Protein AF-A0A397SBS6-F1 (afdb_monomer_lite)

Secondary structure (DSSP, 8-state):
----PPTT-GGG-THHHHHHHHHHHHHHTHHHHTT-S-THHHHHHHHHHHHHH-SSSPP---

InterPro domains:
  IPR036397 Ribonuclease H supe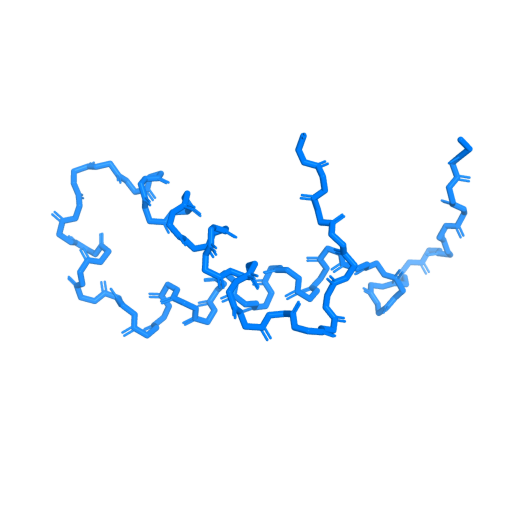rfamily [G3DSA:3.30.420.10] (1-58)

Foldseek 3Di:
DDDDDDPPPVVPPLVNVLVVQLVVQCVVCVVVCVVDPDNVVSSVVSNVVVVVVDPPRDDPPD

pLDDT: mean 78.62, std 17.88, range [35.12, 96.38]

Organism: NCBI:txid658196

Sequence (62 aa):
MLEFLPAYSPDYNPIKQSFYYIKNFLRQNRSWVETLEDPTEALDLGCTSIGKDSSKVIPFVM

Radius of gyration: 13.93 Å; chains: 1; bounding box: 31×22×33 Å

Structure (mmCIF, N/CA/C/O backbone):
data_AF-A0A397SBS6-F1
#
_entry.id   AF-A0A397SBS6-F1
#
loop_
_atom_site.group_PDB
_atom_site.id
_atom_site.type_symbol
_atom_site.label_atom_id
_atom_site.label_alt_id
_atom_site.label_comp_id
_atom_site.label_asym_id
_atom_site.label_entity_id
_atom_site.label_seq_id
_atom_site.pdbx_PDB_ins_code
_atom_site.Cartn_x
_atom_site.Cartn_y
_atom_site.Cartn_z
_atom_site.occupancy
_atom_site.B_iso_or_equiv
_atom_site.auth_seq_id
_atom_site.auth_comp_id
_atom_site.auth_asym_id
_atom_site.auth_atom_id
_atom_site.pdbx_PDB_model_num
ATOM 1 N N . MET A 1 1 ? 14.785 -14.623 -15.454 1.00 54.84 1 MET A N 1
ATOM 2 C CA . MET A 1 1 ? 15.333 -13.620 -16.392 1.00 54.84 1 MET A CA 1
ATOM 3 C C . MET A 1 1 ? 14.947 -12.263 -15.828 1.00 54.84 1 MET A C 1
ATOM 5 O O . MET A 1 1 ? 13.771 -12.085 -15.552 1.00 54.84 1 MET A O 1
ATOM 9 N N . LEU A 1 2 ? 15.906 -11.388 -15.519 1.00 67.06 2 LEU A N 1
ATOM 10 C CA . LEU A 1 2 ? 15.606 -10.050 -14.997 1.00 67.06 2 LEU A CA 1
ATOM 11 C C . LEU A 1 2 ? 15.208 -9.170 -16.187 1.00 67.06 2 LEU A C 1
ATOM 13 O O . LEU A 1 2 ? 16.008 -9.015 -17.109 1.00 67.06 2 LEU A O 1
ATOM 17 N N . GLU A 1 3 ? 13.987 -8.640 -16.199 1.00 71.56 3 GLU A N 1
ATOM 18 C CA . GLU A 1 3 ? 13.603 -7.648 -17.205 1.00 71.56 3 GLU A CA 1
ATOM 19 C C . GLU A 1 3 ? 14.367 -6.348 -16.951 1.00 71.56 3 GLU A C 1
ATOM 21 O O . GLU A 1 3 ? 14.365 -5.803 -15.845 1.00 71.56 3 GLU A O 1
ATOM 26 N N . PHE A 1 4 ? 15.057 -5.859 -17.981 1.00 77.56 4 PHE A N 1
ATOM 27 C CA . PHE A 1 4 ? 15.726 -4.570 -17.920 1.00 77.56 4 PHE A CA 1
ATOM 28 C C . PHE A 1 4 ? 14.686 -3.460 -18.085 1.00 77.56 4 PHE A C 1
ATOM 30 O O . PHE A 1 4 ? 14.130 -3.279 -19.167 1.00 77.56 4 PHE A O 1
ATOM 37 N N . LEU A 1 5 ? 14.447 -2.705 -17.013 1.00 73.50 5 LEU A N 1
ATOM 38 C CA . LEU A 1 5 ? 13.668 -1.473 -17.060 1.00 73.50 5 LEU A CA 1
ATOM 39 C C . LEU A 1 5 ? 14.621 -0.277 -17.183 1.00 73.50 5 LEU A C 1
ATOM 41 O O . LEU A 1 5 ? 15.559 -0.169 -16.387 1.00 73.50 5 LEU A O 1
ATOM 45 N N . PRO A 1 6 ? 14.397 0.644 -18.138 1.00 79.75 6 PRO A N 1
ATOM 46 C CA . PRO A 1 6 ? 15.184 1.864 -18.206 1.00 79.75 6 PRO A CA 1
ATOM 47 C C . PRO A 1 6 ? 15.007 2.695 -16.925 1.00 79.75 6 PRO A C 1
ATOM 49 O O . PRO A 1 6 ? 13.973 2.635 -16.251 1.00 79.75 6 PRO A O 1
ATOM 52 N N . ALA A 1 7 ? 16.006 3.511 -16.582 1.00 78.75 7 ALA A N 1
ATOM 53 C CA . ALA A 1 7 ? 15.883 4.437 -15.458 1.00 78.75 7 ALA A CA 1
ATOM 54 C C . ALA A 1 7 ? 14.655 5.350 -15.644 1.00 78.75 7 ALA A C 1
ATOM 56 O O . ALA A 1 7 ? 14.333 5.745 -16.764 1.00 78.75 7 ALA A O 1
ATOM 57 N N . TYR A 1 8 ? 13.961 5.670 -14.547 1.00 74.50 8 TYR A N 1
ATOM 58 C CA . TYR A 1 8 ? 12.771 6.535 -14.547 1.00 74.50 8 TYR A CA 1
ATOM 59 C C . TYR A 1 8 ? 11.674 6.108 -15.536 1.00 74.50 8 TYR A C 1
ATOM 61 O O . TYR A 1 8 ? 11.003 6.950 -16.123 1.00 74.50 8 TYR A O 1
ATOM 69 N N . SER A 1 9 ? 11.460 4.798 -15.688 1.00 79.56 9 SER A N 1
ATOM 70 C CA . SER A 1 9 ? 10.428 4.216 -16.558 1.00 79.56 9 SER A CA 1
ATOM 71 C C . SER A 1 9 ? 9.244 3.638 -15.766 1.00 79.56 9 SER A C 1
ATOM 73 O O . SER A 1 9 ? 8.946 2.449 -15.887 1.00 79.56 9 SER A O 1
ATOM 75 N N . PRO A 1 10 ? 8.548 4.434 -14.926 1.00 70.94 10 PRO A N 1
ATOM 76 C CA . PRO A 1 10 ? 7.475 3.924 -14.077 1.00 70.94 10 PRO A CA 1
ATOM 77 C C . PRO A 1 10 ? 6.296 3.391 -14.899 1.00 70.94 10 PRO A C 1
ATOM 79 O O . PRO A 1 10 ? 5.585 2.513 -14.427 1.00 70.94 10 PRO A O 1
ATOM 82 N N . ASP A 1 11 ? 6.098 3.895 -16.119 1.00 77.69 11 ASP A N 1
ATOM 83 C CA . ASP A 1 11 ? 5.022 3.463 -17.021 1.00 77.69 11 ASP A CA 1
ATOM 84 C C . ASP A 1 11 ? 5.243 2.057 -17.586 1.00 77.69 11 ASP A C 1
ATOM 86 O O . ASP A 1 11 ? 4.286 1.392 -17.968 1.00 77.69 11 ASP A O 1
ATOM 90 N N . TYR A 1 12 ? 6.490 1.585 -17.579 1.00 73.81 12 TYR A N 1
ATOM 91 C CA . TYR A 1 12 ? 6.861 0.241 -18.015 1.00 73.81 12 TYR A CA 1
ATOM 92 C C . TYR A 1 12 ? 6.887 -0.759 -16.855 1.00 73.81 12 TYR A C 1
ATOM 94 O O . TYR A 1 12 ? 7.097 -1.946 -17.079 1.00 73.81 12 TYR A O 1
ATOM 102 N N . ASN A 1 13 ? 6.669 -0.302 -15.615 1.00 78.62 13 ASN A N 1
ATOM 103 C CA . ASN A 1 13 ? 6.598 -1.183 -14.460 1.00 78.62 13 ASN A CA 1
ATOM 104 C C . ASN A 1 13 ? 5.129 -1.541 -14.157 1.00 78.62 13 ASN A C 1
ATOM 106 O O . ASN A 1 13 ? 4.391 -0.691 -13.640 1.00 78.62 13 ASN A O 1
ATOM 110 N N . PRO A 1 14 ? 4.695 -2.791 -14.407 1.00 75.94 14 PRO A N 1
ATOM 111 C CA . PRO A 1 14 ? 3.306 -3.205 -14.205 1.00 75.94 14 PRO A CA 1
ATOM 112 C C . PRO A 1 14 ? 2.831 -3.033 -12.753 1.00 75.94 14 PRO A C 1
ATOM 114 O O . PRO A 1 14 ? 1.637 -2.842 -12.515 1.00 75.94 14 PRO A O 1
ATOM 117 N N . ILE A 1 15 ? 3.746 -2.982 -11.773 1.00 83.62 15 ILE A N 1
ATOM 118 C CA . ILE A 1 15 ? 3.397 -2.740 -10.366 1.00 83.62 15 ILE A CA 1
ATOM 119 C C . ILE A 1 15 ? 2.698 -1.390 -10.156 1.00 83.62 15 ILE A C 1
ATOM 121 O O . ILE A 1 15 ? 1.885 -1.241 -9.241 1.00 83.62 15 ILE A O 1
ATOM 125 N N . LYS A 1 16 ? 2.971 -0.396 -11.013 1.00 82.81 16 LYS A N 1
ATOM 126 C CA . LYS A 1 16 ? 2.353 0.933 -10.925 1.00 82.81 16 LYS A CA 1
ATOM 127 C C . LYS A 1 16 ? 0.836 0.836 -11.086 1.00 82.81 16 LYS A C 1
ATOM 129 O O . LYS A 1 16 ? 0.102 1.529 -10.378 1.00 82.81 16 LYS A O 1
ATOM 134 N N . GLN A 1 17 ? 0.377 -0.039 -11.980 1.00 83.62 17 GLN A N 1
ATOM 135 C CA . GLN A 1 17 ? -1.042 -0.281 -12.218 1.00 83.62 17 GLN A CA 1
AT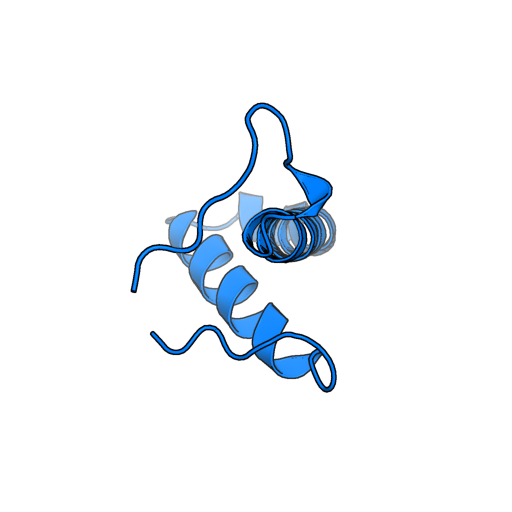OM 136 C C . GLN A 1 17 ? -1.686 -1.003 -11.027 1.00 83.62 17 GLN A C 1
ATOM 138 O O . GLN A 1 17 ? -2.745 -0.579 -10.565 1.00 83.62 17 GLN A O 1
ATOM 143 N N . SER A 1 18 ? -1.020 -2.008 -10.454 1.00 86.00 18 SER A N 1
ATOM 144 C CA . SER A 1 18 ? -1.487 -2.668 -9.226 1.00 86.00 18 SER A CA 1
ATOM 145 C C . SER A 1 18 ? -1.635 -1.672 -8.070 1.00 86.00 18 SER A C 1
ATOM 147 O O . SER A 1 18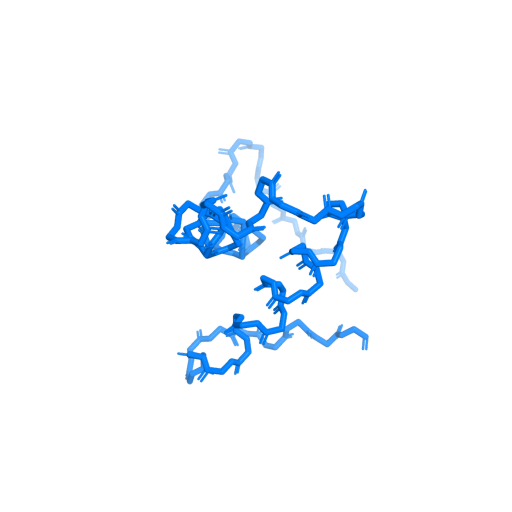 ? -2.686 -1.599 -7.432 1.00 86.00 18 SER A O 1
ATOM 149 N N . PHE A 1 19 ? -0.636 -0.809 -7.851 1.00 88.12 19 PHE A N 1
ATOM 150 C CA . PHE A 1 19 ? -0.721 0.232 -6.826 1.00 88.12 19 PHE A CA 1
ATOM 151 C C . PHE A 1 19 ? -1.844 1.237 -7.083 1.00 88.12 19 PHE A C 1
ATOM 153 O O . PHE A 1 19 ? -2.423 1.754 -6.126 1.00 88.12 19 PHE A O 1
ATOM 160 N N . TYR A 1 20 ? -2.150 1.554 -8.342 1.00 88.75 20 TYR A N 1
ATOM 161 C CA . TYR A 1 20 ? -3.288 2.410 -8.673 1.00 88.75 20 TYR A CA 1
ATOM 162 C C . TYR A 1 20 ? -4.608 1.784 -8.202 1.00 88.75 20 TYR A C 1
ATOM 164 O O . TYR A 1 20 ? -5.367 2.453 -7.498 1.00 88.75 20 TYR A O 1
ATOM 172 N N . TYR A 1 21 ? -4.844 0.506 -8.508 1.00 89.44 21 TYR A N 1
ATOM 173 C CA . TYR A 1 21 ? -6.070 -0.188 -8.106 1.00 89.44 21 TYR A CA 1
ATOM 174 C C . TYR A 1 21 ? -6.193 -0.348 -6.591 1.00 89.44 21 TYR A C 1
ATOM 176 O O . TYR A 1 21 ? -7.246 -0.016 -6.051 1.00 89.44 21 TYR A O 1
ATOM 184 N N . ILE A 1 22 ? -5.123 -0.747 -5.892 1.00 91.56 22 ILE A N 1
ATOM 185 C CA . ILE A 1 22 ? -5.138 -0.865 -4.420 1.00 91.56 22 ILE A CA 1
ATOM 186 C C . ILE A 1 22 ? -5.456 0.492 -3.789 1.00 91.56 22 ILE A C 1
ATOM 188 O O . ILE A 1 22 ? -6.361 0.602 -2.966 1.00 91.56 22 ILE A O 1
ATOM 192 N N . LYS A 1 23 ? -4.779 1.566 -4.219 1.00 92.44 23 LYS A N 1
ATOM 193 C CA . LYS A 1 23 ? -5.059 2.917 -3.706 1.00 92.44 23 LYS A CA 1
ATOM 194 C C . LYS A 1 23 ? -6.497 3.347 -3.978 1.00 92.44 23 LYS A C 1
ATOM 196 O O . LYS A 1 23 ? -7.109 3.989 -3.129 1.00 92.44 23 LYS A O 1
ATOM 201 N N . ASN A 1 24 ? -7.032 3.023 -5.152 1.00 93.31 24 ASN A N 1
ATOM 202 C CA . ASN A 1 24 ? -8.412 3.336 -5.492 1.00 93.31 24 ASN A CA 1
ATOM 203 C C . ASN A 1 24 ? -9.406 2.547 -4.620 1.00 93.31 24 ASN A C 1
ATOM 205 O O . ASN A 1 24 ? -10.323 3.153 -4.069 1.00 93.31 24 ASN A O 1
ATOM 209 N N . PHE A 1 25 ? -9.180 1.247 -4.412 1.00 93.25 25 PHE A N 1
ATOM 210 C CA . PHE A 1 25 ? -9.974 0.407 -3.510 1.00 93.25 25 PHE A CA 1
ATOM 211 C C . PHE A 1 25 ? -10.005 0.979 -2.087 1.00 93.25 25 PHE A C 1
ATOM 213 O O . PHE A 1 25 ? -11.082 1.197 -1.531 1.00 93.25 25 PHE A O 1
ATOM 220 N N . LEU A 1 26 ? -8.840 1.313 -1.525 1.00 94.06 26 LEU A N 1
ATOM 221 C CA . LEU A 1 26 ? -8.742 1.894 -0.183 1.00 94.06 26 LEU A 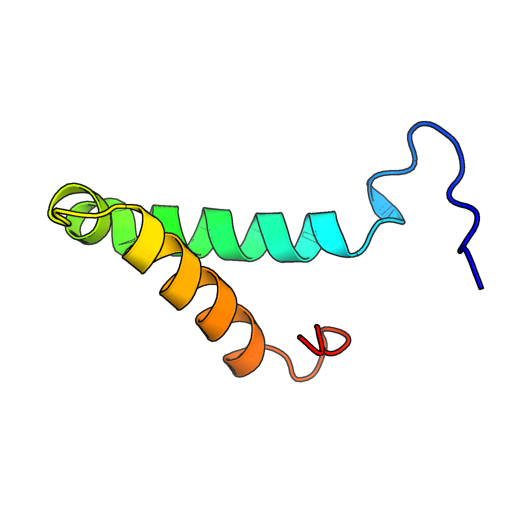CA 1
ATOM 222 C C . LEU A 1 26 ? -9.473 3.238 -0.084 1.00 94.06 26 LEU A C 1
ATOM 224 O O . LEU A 1 26 ? -10.135 3.516 0.911 1.00 94.06 26 LEU A O 1
ATOM 228 N N . ARG A 1 27 ? -9.392 4.076 -1.126 1.00 95.38 27 ARG A N 1
ATOM 229 C CA . ARG A 1 27 ? -10.097 5.368 -1.167 1.00 95.38 27 ARG A CA 1
ATOM 230 C C . ARG A 1 27 ? -11.612 5.206 -1.205 1.00 95.38 27 ARG A C 1
ATOM 232 O O . ARG A 1 27 ? -12.302 5.973 -0.542 1.00 95.38 27 ARG A O 1
ATOM 239 N N . GLN A 1 28 ? -12.118 4.249 -1.978 1.00 95.06 28 GLN A N 1
ATOM 240 C CA . GLN A 1 28 ? -13.556 3.986 -2.085 1.00 95.06 28 GLN A CA 1
ATOM 241 C C . GLN A 1 28 ? -14.129 3.392 -0.794 1.00 95.06 28 GLN A C 1
ATOM 243 O O . GLN A 1 28 ? -15.272 3.674 -0.453 1.00 95.06 28 GLN A O 1
ATOM 248 N N . ASN A 1 29 ? -13.319 2.637 -0.049 1.00 94.44 29 ASN A N 1
ATOM 249 C CA . ASN A 1 29 ? -13.728 1.975 1.189 1.00 94.44 29 ASN A CA 1
ATOM 250 C C . ASN A 1 29 ? -13.180 2.667 2.447 1.00 94.44 29 ASN A C 1
ATOM 252 O O . ASN A 1 29 ? -13.114 2.053 3.509 1.00 94.44 29 ASN A O 1
ATOM 256 N N . ARG A 1 30 ? -12.787 3.944 2.346 1.00 94.69 30 ARG A N 1
ATOM 257 C CA . ARG A 1 30 ? -12.043 4.662 3.392 1.00 94.69 30 ARG A CA 1
ATOM 258 C C . ARG A 1 30 ? -12.679 4.559 4.779 1.00 94.69 30 ARG A C 1
ATOM 260 O O . ARG A 1 30 ? -11.978 4.258 5.735 1.00 94.69 30 ARG A O 1
ATOM 267 N N . SER A 1 31 ? -13.990 4.774 4.881 1.00 96.06 31 SER A N 1
ATOM 268 C CA . SER A 1 31 ? -14.700 4.723 6.164 1.00 96.06 31 SER A CA 1
ATOM 269 C C . SER A 1 31 ? -14.647 3.345 6.819 1.00 96.06 31 SER A C 1
ATOM 271 O O . SER A 1 31 ? -14.600 3.268 8.034 1.00 96.06 31 SER A O 1
ATOM 273 N N . TRP A 1 32 ? -14.632 2.267 6.032 1.00 94.81 32 TRP A N 1
ATOM 274 C CA . TRP A 1 32 ? -14.440 0.913 6.552 1.00 94.81 32 TRP A CA 1
ATOM 275 C C . TRP A 1 32 ? -12.978 0.672 6.946 1.00 94.81 32 TRP A C 1
ATOM 277 O O . TRP A 1 32 ? -12.727 0.162 8.032 1.00 94.81 32 TRP A O 1
ATOM 287 N N . VAL A 1 33 ? -12.014 1.112 6.127 1.00 95.12 33 VAL A N 1
ATOM 288 C CA . VAL A 1 33 ? -10.577 0.983 6.439 1.00 95.12 33 VAL A CA 1
ATOM 289 C C . VAL A 1 33 ? -10.235 1.653 7.773 1.00 95.12 33 VAL A C 1
ATOM 291 O O . VAL A 1 33 ? -9.491 1.091 8.566 1.00 95.12 33 VAL A O 1
ATOM 294 N N . GLU A 1 34 ? -10.809 2.826 8.047 1.00 95.12 34 GLU A N 1
ATOM 295 C CA . GLU A 1 34 ? -10.604 3.566 9.302 1.00 95.12 34 GLU A CA 1
ATOM 296 C C . GLU A 1 34 ? -11.207 2.863 10.538 1.00 95.12 34 GLU A C 1
ATOM 298 O O . GLU A 1 34 ? -10.892 3.249 11.661 1.00 95.12 34 GLU A O 1
ATOM 303 N N . THR A 1 35 ? -12.047 1.835 10.354 1.00 96.38 35 THR A N 1
ATOM 304 C CA . THR A 1 35 ? -12.626 1.026 11.448 1.00 96.38 35 THR A CA 1
ATOM 305 C C . THR A 1 35 ? -11.879 -0.276 11.723 1.00 96.38 35 THR A C 1
ATOM 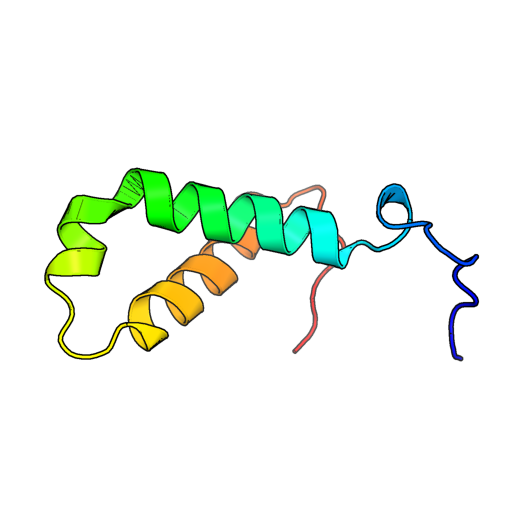307 O O . THR A 1 35 ? -12.194 -0.946 12.705 1.00 96.38 35 THR A O 1
ATOM 310 N N . LEU A 1 36 ? -10.922 -0.652 10.871 1.00 95.75 36 LEU A N 1
ATOM 311 C CA . LEU A 1 36 ? -10.160 -1.884 11.045 1.00 95.75 36 LEU A CA 1
ATOM 312 C C . LEU A 1 36 ? -9.173 -1.751 12.203 1.00 95.75 36 LEU A C 1
ATOM 314 O O . LEU A 1 36 ? -8.490 -0.736 12.339 1.00 95.75 36 LEU A O 1
ATOM 318 N N . GLU A 1 37 ? -9.078 -2.807 13.005 1.00 96.00 37 GLU A N 1
ATOM 319 C CA . GLU A 1 37 ? -8.047 -2.930 14.036 1.00 96.00 37 GLU A CA 1
ATOM 320 C C . GLU A 1 37 ? -6.667 -3.134 13.396 1.00 96.00 37 GLU A C 1
ATOM 322 O O . GLU A 1 37 ? -5.693 -2.500 13.806 1.00 96.00 37 GLU A O 1
ATOM 327 N N . ASP A 1 38 ? -6.609 -3.947 12.336 1.00 93.38 38 ASP A N 1
ATOM 328 C CA . ASP A 1 38 ? -5.411 -4.166 11.536 1.00 93.38 38 ASP A CA 1
ATOM 329 C C . ASP A 1 38 ? -5.577 -3.602 10.106 1.00 93.38 38 ASP A C 1
ATOM 331 O O . ASP A 1 38 ? -6.355 -4.124 9.301 1.00 93.38 38 ASP A O 1
ATOM 335 N N . PRO A 1 39 ? -4.833 -2.544 9.731 1.00 85.81 39 PRO A N 1
ATOM 336 C CA . PRO A 1 39 ? -4.897 -1.973 8.388 1.00 85.81 39 PRO A CA 1
ATOM 337 C C . PRO A 1 39 ? -4.330 -2.897 7.295 1.00 85.81 39 PRO A C 1
ATOM 339 O O . PRO A 1 39 ? -4.551 -2.626 6.109 1.00 85.81 39 PRO A O 1
ATOM 342 N N . THR A 1 40 ? -3.603 -3.965 7.646 1.00 92.25 40 THR A N 1
ATOM 343 C CA . THR A 1 40 ? -3.101 -4.940 6.665 1.00 92.25 40 THR A CA 1
ATOM 344 C C . THR A 1 40 ? -4.232 -5.750 6.029 1.00 92.25 40 THR A C 1
ATOM 346 O O . THR A 1 40 ? -4.159 -6.045 4.836 1.00 92.25 40 THR A O 1
ATOM 349 N N . GLU A 1 41 ? -5.348 -5.958 6.735 1.00 93.00 41 GLU A N 1
ATOM 350 C CA . GLU A 1 41 ? -6.538 -6.630 6.192 1.00 93.00 41 GLU A CA 1
ATOM 351 C C . GLU A 1 41 ? -7.115 -5.891 4.971 1.00 93.00 41 GLU A C 1
ATOM 353 O O . GLU A 1 41 ? -7.541 -6.502 3.984 1.00 93.00 41 GLU A O 1
ATOM 358 N N . ALA A 1 42 ? -7.086 -4.554 4.989 1.00 92.50 42 ALA A N 1
ATOM 359 C CA . ALA A 1 42 ? -7.517 -3.744 3.852 1.00 92.50 42 ALA A CA 1
ATOM 360 C C . ALA A 1 42 ? -6.586 -3.876 2.643 1.00 92.50 42 ALA A C 1
ATOM 362 O O . ALA A 1 42 ? -7.048 -3.777 1.500 1.00 92.50 42 ALA A O 1
ATOM 363 N N . LEU A 1 43 ? -5.289 -4.090 2.878 1.00 91.69 43 LEU A N 1
ATOM 364 C CA . LEU A 1 43 ? -4.3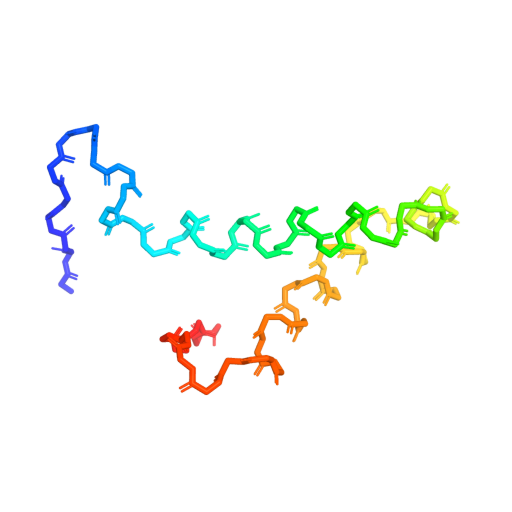17 -4.327 1.814 1.00 91.69 43 LEU A CA 1
ATOM 365 C C . LEU A 1 43 ? -4.531 -5.701 1.184 1.00 91.69 43 LEU A C 1
ATOM 367 O O . LEU A 1 43 ? -4.584 -5.779 -0.042 1.00 91.69 43 LEU A O 1
ATOM 371 N N . ASP A 1 44 ? -4.742 -6.744 1.983 1.00 92.31 44 ASP A N 1
ATOM 372 C CA . ASP A 1 44 ? -4.999 -8.103 1.488 1.00 92.31 44 ASP A CA 1
ATOM 373 C C . ASP A 1 44 ? -6.279 -8.173 0.649 1.00 92.31 44 ASP A C 1
ATOM 375 O O . ASP A 1 44 ? -6.296 -8.726 -0.461 1.00 92.31 44 ASP A O 1
ATOM 379 N N . LEU A 1 45 ? -7.350 -7.533 1.126 1.00 90.81 45 LEU A N 1
ATOM 380 C CA . LEU A 1 45 ? -8.598 -7.414 0.374 1.00 90.81 45 LEU A CA 1
ATOM 381 C C . LEU A 1 45 ? -8.425 -6.560 -0.886 1.00 90.81 45 LEU A C 1
ATOM 383 O O . LEU A 1 45 ? -8.925 -6.931 -1.952 1.00 90.81 45 LEU A O 1
ATOM 387 N N . GLY A 1 46 ? -7.670 -5.462 -0.803 1.00 90.94 46 GLY A N 1
ATOM 388 C CA . GLY A 1 46 ? -7.335 -4.627 -1.954 1.00 90.94 46 GLY A CA 1
ATOM 389 C C . GLY A 1 46 ? -6.568 -5.396 -3.031 1.00 90.94 46 GLY A C 1
ATOM 390 O O . GLY A 1 46 ? -6.943 -5.341 -4.204 1.00 90.94 46 GLY A O 1
ATOM 391 N N . CYS A 1 47 ? -5.560 -6.176 -2.646 1.00 89.38 47 CYS A N 1
ATOM 392 C CA . CYS A 1 47 ? -4.803 -7.055 -3.538 1.00 89.38 47 CYS A CA 1
ATOM 393 C C . CYS A 1 47 ? -5.702 -8.123 -4.178 1.00 89.38 47 CYS A C 1
ATOM 395 O O . CYS A 1 47 ? -5.665 -8.315 -5.394 1.00 89.38 47 CYS A O 1
ATOM 397 N N . THR A 1 48 ? -6.577 -8.750 -3.389 1.00 88.00 48 THR A N 1
ATOM 398 C CA . THR A 1 48 ? -7.537 -9.758 -3.873 1.00 88.00 48 THR A CA 1
ATOM 399 C C . THR A 1 48 ? -8.568 -9.159 -4.839 1.00 88.00 48 THR A C 1
ATOM 401 O O . THR A 1 48 ? -9.016 -9.826 -5.775 1.00 88.00 48 THR A O 1
ATOM 404 N N . SER A 1 49 ? -8.934 -7.886 -4.658 1.00 82.69 49 SER A N 1
ATOM 405 C CA . SER A 1 49 ? -9.897 -7.194 -5.525 1.00 82.69 49 SER A CA 1
ATOM 406 C C . SER A 1 49 ? -9.372 -6.969 -6.948 1.00 82.69 49 SER A C 1
ATOM 408 O O . SER A 1 49 ? -10.159 -7.016 -7.895 1.00 82.69 49 SER A O 1
ATOM 410 N N . ILE A 1 50 ? -8.048 -6.828 -7.126 1.00 77.69 50 ILE A N 1
ATOM 411 C CA . ILE A 1 50 ? -7.428 -6.634 -8.448 1.00 77.69 50 ILE A CA 1
ATOM 412 C C . ILE A 1 50 ? -7.733 -7.818 -9.367 1.00 77.69 50 ILE A C 1
ATOM 414 O O . ILE A 1 50 ? -8.063 -7.607 -10.533 1.00 77.69 50 ILE A O 1
ATOM 418 N N . GLY A 1 51 ? -7.663 -9.049 -8.848 1.00 64.06 51 GLY A N 1
ATOM 419 C CA . GLY A 1 51 ? -7.865 -10.287 -9.612 1.00 64.06 51 GLY A CA 1
ATOM 420 C C . GLY A 1 51 ? -9.292 -10.499 -10.134 1.00 64.06 51 GLY A C 1
ATOM 421 O O . GLY A 1 51 ? -9.491 -11.269 -11.069 1.00 64.06 51 GLY A O 1
ATOM 422 N N . LYS A 1 52 ? -10.295 -9.817 -9.561 1.00 56.38 52 LYS A N 1
ATOM 423 C CA . LYS A 1 52 ? -11.708 -9.972 -9.960 1.00 56.38 52 LYS A CA 1
ATOM 424 C C . LYS A 1 52 ? -12.126 -9.060 -11.114 1.00 56.38 52 LYS A C 1
ATOM 426 O O . LYS A 1 52 ? -13.027 -9.427 -11.860 1.00 56.38 52 LYS A O 1
ATOM 431 N N . ASP A 1 53 ? -11.465 -7.917 -11.285 1.00 52.16 53 ASP A N 1
ATOM 432 C CA . ASP A 1 53 ? -11.748 -6.957 -12.369 1.00 52.16 53 ASP A CA 1
ATOM 433 C C . ASP A 1 53 ? -10.867 -7.198 -13.617 1.00 52.16 53 ASP A C 1
ATOM 435 O O . ASP A 1 53 ? -11.016 -6.582 -14.674 1.00 52.16 53 ASP A O 1
ATOM 439 N N . SER A 1 54 ? -9.908 -8.120 -13.519 1.00 47.16 54 SER A N 1
ATOM 440 C CA . SER A 1 54 ? -8.834 -8.283 -14.492 1.00 47.16 54 SER A CA 1
ATOM 441 C C . SER A 1 54 ? -9.037 -9.468 -15.436 1.00 47.16 54 SER A C 1
ATOM 443 O O . SER A 1 54 ? -8.326 -10.462 -15.412 1.00 47.16 54 SER A O 1
ATOM 445 N N . SER A 1 55 ? -9.891 -9.257 -16.436 1.00 42.44 55 SER A N 1
ATOM 446 C CA . SER A 1 55 ? -9.700 -9.890 -17.754 1.00 42.44 55 SER A CA 1
ATOM 447 C C . SER A 1 55 ? -8.504 -9.294 -18.536 1.00 42.44 55 SER A C 1
ATOM 449 O O . SER A 1 55 ? -8.281 -9.655 -19.689 1.00 42.44 55 SER A O 1
ATOM 451 N N . LYS A 1 56 ? -7.732 -8.362 -17.940 1.00 44.94 56 LYS A N 1
ATOM 452 C CA . LYS A 1 56 ? -6.640 -7.613 -18.602 1.00 44.94 56 LYS A CA 1
ATOM 453 C C . LYS A 1 56 ? -5.371 -7.366 -17.773 1.00 44.94 56 LYS A C 1
ATOM 455 O O . LYS A 1 56 ? -4.454 -6.736 -18.289 1.00 44.94 56 LYS A O 1
ATOM 460 N N . VAL A 1 57 ? -5.286 -7.813 -16.519 1.00 48.81 57 VAL A N 1
ATOM 461 C CA . VAL A 1 57 ? -4.063 -7.638 -15.713 1.00 48.81 57 VAL A CA 1
ATOM 462 C C . VAL A 1 57 ? -3.326 -8.968 -15.694 1.00 48.81 57 VAL A C 1
ATOM 464 O O . VAL A 1 57 ? -3.900 -9.996 -15.348 1.00 48.81 57 VAL A O 1
ATOM 467 N N . ILE A 1 58 ? -2.071 -8.933 -16.140 1.00 47.50 58 ILE A N 1
ATOM 468 C CA . ILE A 1 58 ? -1.136 -10.060 -16.139 1.00 47.50 58 ILE A CA 1
ATOM 469 C C . ILE A 1 58 ? -1.158 -10.664 -14.727 1.00 47.50 58 ILE A C 1
ATOM 471 O O . ILE A 1 58 ? -1.025 -9.901 -13.765 1.00 47.50 58 ILE A O 1
ATOM 475 N N . PRO A 1 59 ? -1.387 -11.980 -14.577 1.00 42.81 59 PRO A N 1
ATOM 476 C CA . PRO A 1 59 ? -1.623 -12.572 -13.273 1.00 42.81 59 PRO A CA 1
ATOM 477 C C . PRO A 1 59 ? -0.403 -12.325 -12.389 1.00 42.81 59 PRO A C 1
ATOM 479 O O . PRO A 1 59 ? 0.702 -12.773 -12.693 1.00 42.81 59 PRO A O 1
ATOM 482 N N . PHE A 1 60 ? -0.615 -11.606 -11.287 1.00 45.12 60 PHE A N 1
ATOM 483 C CA . PHE A 1 60 ? 0.273 -11.677 -10.137 1.00 45.12 60 PHE A CA 1
ATOM 484 C C . PHE A 1 60 ? 0.090 -13.083 -9.564 1.00 45.12 60 PHE A C 1
ATOM 486 O O . PHE A 1 60 ? -0.806 -13.338 -8.763 1.00 45.12 60 PHE A O 1
ATOM 493 N N . VAL A 1 61 ? 0.873 -14.026 -10.081 1.00 35.12 61 VAL A N 1
ATOM 494 C CA . VAL A 1 61 ? 1.046 -15.332 -9.455 1.00 35.12 61 VAL A CA 1
ATOM 495 C C . VAL A 1 61 ? 1.876 -15.069 -8.202 1.00 35.12 61 VAL A C 1
ATOM 497 O O . VAL A 1 61 ? 3.046 -14.697 -8.309 1.00 35.12 61 VAL A O 1
ATOM 500 N N . MET A 1 62 ? 1.221 -15.152 -7.045 1.00 37.88 62 MET A N 1
ATOM 501 C CA . MET A 1 62 ? 1.881 -15.298 -5.748 1.00 37.88 62 MET A CA 1
ATOM 502 C C . MET A 1 62 ? 2.467 -16.703 -5.629 1.00 37.88 62 MET A C 1
ATOM 504 O O . MET A 1 62 ? 1.813 -17.649 -6.128 1.00 37.88 62 MET A O 1
#